Protein AF-A0ABD1LXX6-F1 (afdb_monomer)

Structure (mmCIF, N/CA/C/O backbone):
data_AF-A0ABD1LXX6-F1
#
_entry.id   AF-A0ABD1LXX6-F1
#
loop_
_atom_site.group_PDB
_atom_site.id
_atom_site.type_symbol
_atom_site.label_atom_id
_atom_site.label_alt_id
_atom_site.label_comp_id
_atom_site.label_asym_id
_atom_site.label_entity_id
_atom_site.label_seq_id
_atom_site.pdbx_PDB_ins_code
_atom_site.Cartn_x
_atom_site.Cartn_y
_atom_site.Cartn_z
_atom_site.occupancy
_atom_site.B_iso_or_equiv
_atom_site.auth_seq_id
_atom_site.auth_comp_id
_atom_site.auth_asym_id
_atom_site.auth_atom_id
_atom_site.pd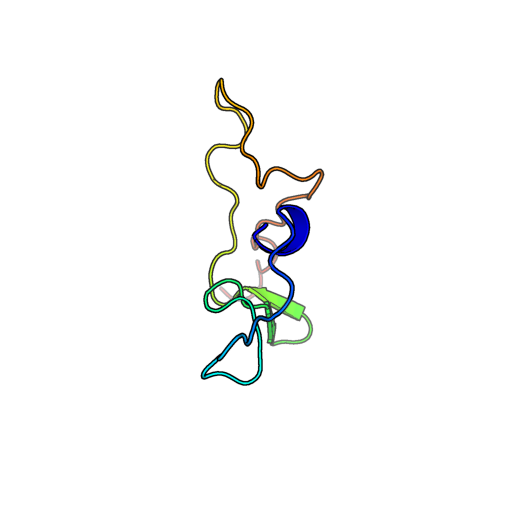bx_PDB_model_num
ATOM 1 N N . MET A 1 1 ? -5.560 6.120 15.571 1.00 77.81 1 MET A N 1
ATOM 2 C CA . MET A 1 1 ? -6.603 5.259 14.956 1.00 77.81 1 MET A CA 1
ATOM 3 C C . MET A 1 1 ? -7.859 5.264 15.829 1.00 77.81 1 MET A C 1
ATOM 5 O O . MET A 1 1 ? -7.752 5.593 17.001 1.00 77.81 1 MET A O 1
ATOM 9 N N . LEU A 1 2 ? -9.050 4.957 15.299 1.00 90.88 2 LEU A N 1
ATOM 10 C CA . LEU A 1 2 ? -10.279 4.894 16.120 1.00 90.88 2 LEU A CA 1
ATOM 11 C C . LEU A 1 2 ? -10.181 3.854 17.267 1.00 90.88 2 LEU A C 1
ATOM 13 O O . LEU A 1 2 ? -10.479 4.232 18.401 1.00 90.88 2 LEU A O 1
ATOM 17 N N . PRO A 1 3 ? -9.621 2.644 17.045 1.00 91.75 3 PRO A N 1
ATOM 18 C CA . PRO A 1 3 ? -9.321 1.691 18.121 1.00 91.75 3 PRO A CA 1
ATOM 19 C C . PRO A 1 3 ? -8.419 2.238 19.230 1.00 91.75 3 PRO A C 1
ATOM 21 O O . PRO A 1 3 ? -8.682 2.030 20.406 1.00 91.75 3 PRO A O 1
ATOM 24 N N . GLU A 1 4 ? -7.391 3.014 18.879 1.00 93.19 4 GLU A N 1
ATOM 25 C CA . GLU A 1 4 ? -6.488 3.632 19.867 1.00 93.19 4 GLU A CA 1
ATOM 26 C C . GLU A 1 4 ? -7.198 4.667 20.759 1.00 93.19 4 GLU A C 1
ATOM 28 O O . GLU A 1 4 ? -6.667 5.041 21.800 1.00 93.19 4 GLU A O 1
ATOM 33 N N . ASN A 1 5 ? -8.393 5.123 20.368 1.00 94.31 5 ASN A N 1
ATOM 34 C CA . ASN A 1 5 ? -9.236 6.028 21.150 1.00 94.31 5 ASN A CA 1
ATOM 35 C C . ASN A 1 5 ? -10.408 5.300 21.842 1.00 94.31 5 ASN A C 1
ATOM 37 O O . ASN A 1 5 ? -11.367 5.949 22.255 1.00 94.31 5 ASN A O 1
ATOM 41 N N . GLY A 1 6 ? -10.354 3.967 21.959 1.00 95.19 6 GLY A N 1
ATOM 42 C CA . GLY A 1 6 ? -11.354 3.162 22.673 1.00 95.19 6 GLY A CA 1
ATOM 43 C C . GLY A 1 6 ? -12.616 2.829 21.874 1.00 95.19 6 GLY A C 1
ATOM 44 O O . GLY A 1 6 ? -13.592 2.352 22.448 1.00 95.19 6 GLY A O 1
ATOM 45 N N . VAL A 1 7 ? -12.622 3.073 20.559 1.00 95.62 7 VAL A N 1
ATOM 46 C CA . VAL A 1 7 ? -13.710 2.651 19.664 1.00 95.62 7 VAL A CA 1
ATOM 47 C C . VAL A 1 7 ? -13.309 1.344 18.986 1.00 95.62 7 VAL A C 1
ATOM 49 O O . VAL A 1 7 ? -12.587 1.352 17.990 1.00 95.62 7 VAL A O 1
ATOM 52 N N . GLU A 1 8 ? -13.761 0.225 19.548 1.00 93.56 8 GLU A N 1
ATOM 53 C CA . GLU A 1 8 ? -13.363 -1.126 19.117 1.00 93.56 8 GLU A CA 1
ATOM 54 C C . GLU A 1 8 ? -14.418 -1.837 18.255 1.00 93.56 8 GLU A C 1
ATOM 56 O O . GLU A 1 8 ? -14.064 -2.679 17.432 1.00 93.56 8 GLU A O 1
ATOM 61 N N . ASP A 1 9 ? -15.702 -1.487 18.399 1.00 95.69 9 ASP A N 1
ATOM 62 C CA . ASP A 1 9 ? -16.791 -2.084 17.617 1.00 95.69 9 ASP A CA 1
ATOM 63 C C . ASP A 1 9 ? -16.861 -1.450 16.222 1.00 95.69 9 ASP A C 1
ATOM 65 O O . ASP A 1 9 ? -17.490 -0.411 16.001 1.00 95.69 9 ASP A O 1
ATOM 69 N N . MET A 1 10 ? -16.119 -2.039 15.285 1.00 93.88 10 MET A N 1
ATOM 70 C CA . MET A 1 10 ? -15.968 -1.528 13.930 1.00 93.88 10 MET A CA 1
ATOM 71 C C . MET A 1 10 ?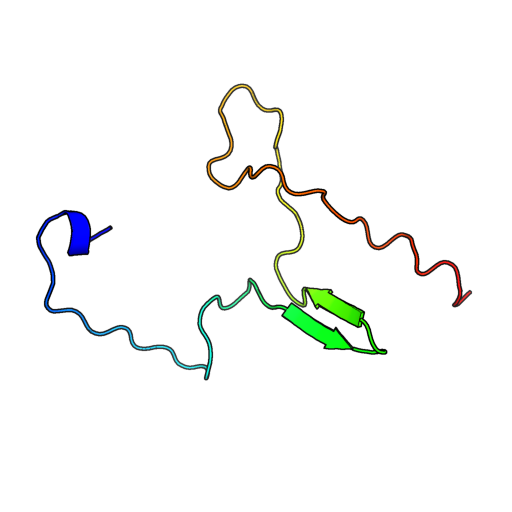 -16.019 -2.641 12.889 1.00 93.88 10 MET A C 1
ATOM 73 O O . MET A 1 10 ? -15.448 -3.717 13.058 1.00 93.88 10 MET A O 1
ATOM 77 N N . VAL A 1 11 ? -16.615 -2.318 11.742 1.00 95.62 11 VAL A N 1
ATOM 78 C CA . VAL A 1 11 ? -16.603 -3.157 10.541 1.00 95.62 11 VAL A CA 1
ATOM 79 C C . VAL A 1 11 ? -15.999 -2.359 9.389 1.00 95.62 11 VAL A C 1
ATOM 81 O O . VAL A 1 11 ? -16.431 -1.244 9.103 1.00 95.62 11 VAL A O 1
ATOM 84 N N . ILE A 1 12 ? -15.003 -2.935 8.713 1.00 94.69 12 ILE A N 1
ATOM 85 C CA . ILE A 1 12 ? -14.426 -2.378 7.484 1.00 94.69 12 ILE A CA 1
ATOM 86 C C . ILE A 1 12 ? -15.054 -3.113 6.300 1.00 94.69 12 ILE A C 1
ATOM 88 O O . ILE A 1 12 ? -14.899 -4.326 6.170 1.00 94.69 12 ILE A O 1
ATOM 92 N N . LEU A 1 13 ? -15.755 -2.379 5.436 1.00 97.50 13 LEU A N 1
ATOM 93 C CA . LEU A 1 13 ? -16.337 -2.906 4.203 1.00 97.50 13 LEU A CA 1
ATOM 94 C C . LEU A 1 13 ? -15.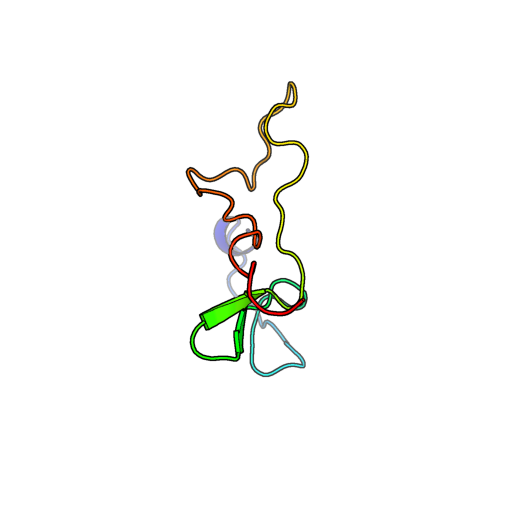463 -2.487 3.020 1.00 97.50 13 LEU A C 1
ATOM 96 O O . LEU A 1 13 ? -15.413 -1.314 2.660 1.00 97.50 13 LEU A O 1
ATOM 100 N N . GLU A 1 14 ? -14.770 -3.455 2.431 1.00 97.31 14 GLU A N 1
ATOM 101 C CA . GLU A 1 14 ? -13.904 -3.272 1.266 1.00 97.31 14 GLU A CA 1
ATOM 102 C C . GLU A 1 14 ? -14.537 -3.983 0.068 1.00 97.31 14 GLU A C 1
ATOM 104 O O . GLU A 1 14 ? -14.960 -5.134 0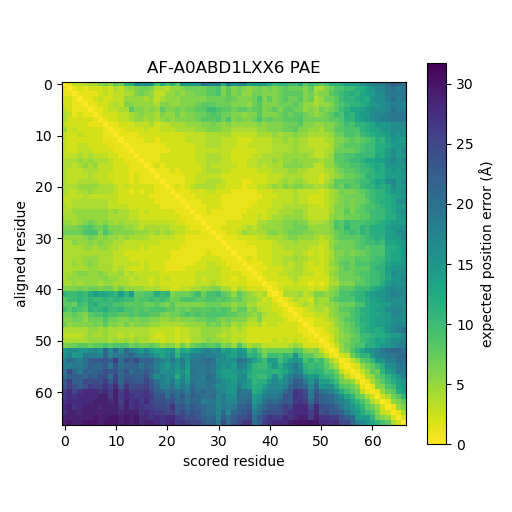.166 1.00 97.31 14 GLU A O 1
ATOM 109 N N . ALA A 1 15 ? -14.647 -3.275 -1.058 1.00 97.75 15 ALA A N 1
ATOM 110 C CA . ALA A 1 15 ? -15.301 -3.809 -2.250 1.00 97.75 15 ALA A CA 1
ATOM 111 C C . ALA A 1 15 ? -14.413 -4.818 -2.990 1.00 97.75 15 ALA A C 1
ATOM 113 O O . ALA A 1 15 ? -14.919 -5.731 -3.643 1.00 97.75 15 ALA A O 1
ATOM 114 N N . SER A 1 16 ? -13.092 -4.638 -2.922 1.00 96.19 16 SER A N 1
ATOM 115 C CA . SER A 1 16 ? -12.138 -5.571 -3.510 1.00 96.19 16 SER A CA 1
ATOM 116 C C . SER A 1 16 ? -11.755 -6.687 -2.535 1.00 96.19 16 SER A C 1
ATOM 118 O O . SER A 1 16 ? -12.090 -6.676 -1.356 1.00 96.19 16 SER A O 1
ATOM 120 N N . ASN A 1 17 ? -11.019 -7.682 -3.017 1.00 96.31 17 ASN A N 1
ATOM 121 C CA . ASN A 1 17 ? -10.516 -8.778 -2.187 1.00 96.31 17 ASN A CA 1
ATOM 122 C C . ASN A 1 17 ? -9.208 -8.433 -1.444 1.00 96.31 17 ASN A C 1
ATOM 124 O O . ASN A 1 17 ? -8.498 -9.339 -1.008 1.00 96.31 17 ASN A O 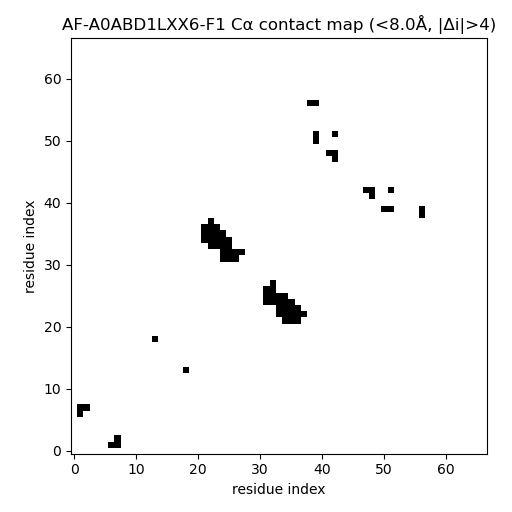1
ATOM 128 N N . ARG A 1 18 ? -8.847 -7.147 -1.336 1.00 94.62 18 ARG A N 1
ATOM 129 C CA . ARG A 1 18 ? -7.603 -6.687 -0.705 1.00 94.62 18 ARG A CA 1
ATOM 130 C C . ARG A 1 18 ? -7.723 -5.267 -0.168 1.00 94.62 18 ARG A C 1
ATOM 132 O O . ARG A 1 18 ? -8.408 -4.423 -0.729 1.00 94.62 18 ARG A O 1
ATOM 139 N N . VAL A 1 19 ? -6.953 -4.971 0.869 1.00 95.75 19 VAL A N 1
ATOM 140 C CA . VAL A 1 19 ? -6.775 -3.600 1.358 1.00 95.75 19 VAL A CA 1
ATOM 141 C C . VAL A 1 19 ? -5.807 -2.808 0.466 1.00 95.75 19 VAL A C 1
ATOM 143 O O . VAL A 1 19 ? -5.088 -3.365 -0.367 1.00 95.75 19 VAL A O 1
ATOM 146 N N . GLY A 1 20 ? -5.763 -1.488 0.651 1.00 94.19 20 GLY A N 1
ATOM 147 C CA . GLY A 1 20 ? -4.737 -0.618 0.061 1.00 94.19 20 GLY A CA 1
ATOM 148 C C . GLY A 1 20 ? -5.138 0.090 -1.234 1.00 94.19 20 GLY A C 1
ATOM 149 O O . GLY A 1 20 ? -4.501 1.077 -1.588 1.00 94.19 20 GLY A O 1
ATOM 150 N N . SER A 1 21 ? -6.218 -0.320 -1.913 1.00 95.19 21 SER A N 1
ATOM 151 C CA . SER A 1 21 ? -6.776 0.376 -3.089 1.00 95.19 21 SER A CA 1
ATOM 152 C C . SER A 1 21 ? -5.707 0.706 -4.151 1.00 95.19 21 SER A C 1
ATOM 154 O O . SER A 1 21 ? -5.233 -0.207 -4.828 1.00 95.19 21 SER A O 1
ATOM 156 N N . ARG A 1 22 ? -5.297 1.975 -4.281 1.00 95.94 22 ARG A N 1
ATOM 157 C CA . ARG A 1 22 ? -4.267 2.462 -5.213 1.00 95.94 22 ARG A CA 1
ATOM 158 C C . ARG A 1 22 ? -2.826 2.248 -4.736 1.00 95.94 22 ARG A C 1
ATOM 160 O O . ARG A 1 22 ? -1.925 2.680 -5.425 1.00 95.94 22 ARG A O 1
ATOM 167 N N . ILE A 1 23 ? -2.578 1.601 -3.603 1.00 94.88 23 ILE A N 1
ATOM 168 C CA . ILE A 1 23 ? -1.257 1.073 -3.226 1.00 94.88 23 ILE A CA 1
ATOM 169 C C . ILE A 1 23 ? -1.311 -0.426 -3.520 1.00 94.88 23 ILE A C 1
ATOM 171 O O . ILE A 1 23 ? -1.957 -1.176 -2.778 1.00 94.88 23 ILE A O 1
ATOM 175 N N . ARG A 1 24 ? -0.772 -0.850 -4.668 1.00 94.38 24 ARG A N 1
ATOM 176 C CA . ARG A 1 24 ? -1.046 -2.173 -5.244 1.00 94.38 24 ARG A CA 1
ATOM 177 C C . ARG A 1 24 ? 0.188 -2.767 -5.903 1.00 94.38 24 ARG A C 1
ATOM 179 O O . ARG A 1 24 ? 0.475 -2.452 -7.051 1.00 94.38 24 ARG A O 1
ATOM 186 N N . LYS A 1 25 ? 0.771 -3.753 -5.236 1.00 93.56 25 LYS A N 1
ATOM 187 C CA . LYS A 1 25 ? 1.800 -4.615 -5.801 1.00 93.56 25 LYS A CA 1
ATOM 188 C C . LYS A 1 25 ? 1.189 -5.744 -6.622 1.00 93.56 25 LYS A C 1
ATOM 190 O O . LYS A 1 25 ? 0.194 -6.329 -6.201 1.00 93.56 25 LYS A O 1
ATOM 195 N N . GLU A 1 26 ? 1.811 -6.078 -7.741 1.00 94.06 26 GLU A N 1
ATOM 196 C CA . GLU A 1 26 ? 1.504 -7.249 -8.560 1.00 94.06 26 GLU A CA 1
ATOM 197 C C . GLU A 1 26 ? 2.784 -7.941 -9.025 1.00 94.06 26 GLU A C 1
ATOM 199 O O . GLU A 1 26 ? 3.847 -7.325 -9.116 1.00 94.06 26 GLU A O 1
ATOM 204 N N . HIS A 1 27 ? 2.680 -9.229 -9.342 1.00 94.31 27 HIS A N 1
ATOM 205 C CA . HIS A 1 27 ? 3.761 -9.960 -9.993 1.00 94.31 27 HIS A CA 1
ATOM 206 C C . HIS A 1 27 ? 3.578 -9.944 -11.506 1.00 94.31 27 HIS A C 1
ATOM 208 O O . HIS A 1 27 ? 2.555 -10.385 -12.028 1.00 94.31 27 HIS A O 1
ATOM 214 N N . PHE A 1 28 ? 4.596 -9.468 -12.215 1.00 91.44 28 PHE A N 1
ATOM 215 C CA . PHE A 1 28 ? 4.611 -9.403 -13.670 1.00 91.44 28 PHE A CA 1
ATOM 216 C C . PHE A 1 28 ? 6.031 -9.666 -14.173 1.00 91.44 28 PHE A C 1
ATOM 218 O O . PHE A 1 28 ? 6.986 -9.120 -13.634 1.00 91.44 28 PHE A O 1
ATOM 225 N N . GLY A 1 29 ? 6.191 -10.539 -15.172 1.00 92.12 29 GLY A N 1
ATOM 226 C CA . GLY A 1 29 ? 7.508 -10.824 -15.761 1.00 92.12 29 GLY A CA 1
ATOM 227 C C . GLY A 1 29 ? 8.553 -11.389 -14.784 1.00 92.12 29 GLY A C 1
ATOM 228 O O . GLY A 1 29 ? 9.740 -11.156 -14.968 1.00 92.12 29 GLY A O 1
ATOM 229 N N . GLY A 1 30 ? 8.129 -12.096 -13.729 1.00 94.94 30 GLY A N 1
ATOM 230 C CA . GLY A 1 30 ? 9.033 -12.647 -12.709 1.00 94.94 30 GLY A CA 1
ATOM 231 C C . GLY A 1 30 ? 9.518 -11.637 -11.662 1.00 94.94 30 GLY A C 1
ATOM 232 O O . GLY A 1 30 ? 10.285 -12.009 -10.777 1.00 94.94 30 GLY A O 1
ATOM 233 N N . VAL A 1 31 ? 9.049 -10.388 -11.718 1.00 89.88 31 VAL A N 1
ATOM 234 C CA . VAL A 1 31 ? 9.366 -9.340 -10.740 1.00 89.88 31 VAL A CA 1
ATOM 235 C C . VAL A 1 31 ? 8.103 -8.832 -10.043 1.00 89.88 31 VAL A C 1
ATOM 237 O O . VAL A 1 31 ? 6.978 -9.155 -10.430 1.00 89.88 31 VAL A O 1
ATOM 240 N N . SER A 1 32 ? 8.281 -8.068 -8.965 1.00 90.25 32 SER A N 1
ATOM 241 C CA . SER A 1 32 ? 7.187 -7.337 -8.315 1.00 90.25 32 SER A CA 1
ATOM 242 C C . SER A 1 32 ? 7.141 -5.911 -8.845 1.00 90.25 32 SER A C 1
ATOM 244 O O . SER A 1 32 ? 8.179 -5.258 -8.888 1.00 90.25 32 SER A O 1
ATOM 246 N N . VAL A 1 33 ? 5.954 -5.424 -9.185 1.00 91.06 33 VAL A N 1
ATOM 247 C CA . VAL A 1 33 ? 5.719 -4.055 -9.666 1.00 91.06 33 VAL A CA 1
ATOM 248 C C . VAL A 1 33 ? 4.585 -3.409 -8.878 1.00 91.06 33 VAL A C 1
ATOM 250 O O . VAL A 1 33 ? 3.672 -4.108 -8.442 1.00 91.06 33 VAL A O 1
ATOM 253 N N . GLU A 1 34 ? 4.604 -2.089 -8.707 1.00 94.38 34 GLU A N 1
ATOM 254 C CA . GLU A 1 34 ? 3.457 -1.340 -8.187 1.00 94.38 34 GLU A CA 1
ATOM 255 C C . GLU A 1 34 ? 2.581 -0.863 -9.359 1.00 94.38 34 GLU A C 1
ATOM 257 O O . GLU A 1 34 ? 3.033 -0.151 -10.250 1.00 94.38 34 GLU A O 1
ATOM 262 N N . LEU A 1 35 ? 1.303 -1.243 -9.370 1.00 94.50 35 LEU A N 1
ATOM 263 C CA . LEU A 1 35 ? 0.314 -0.787 -1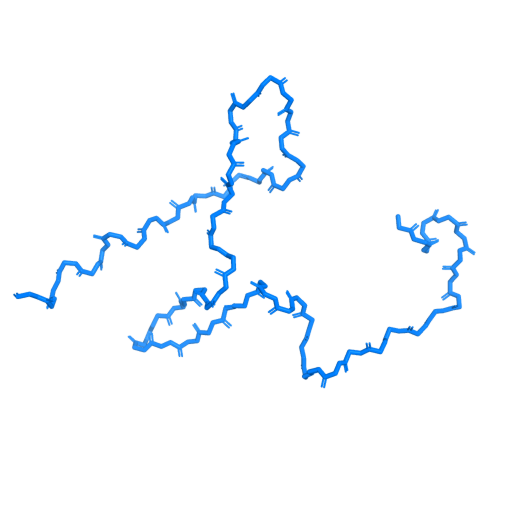0.357 1.00 94.50 35 LEU A CA 1
ATOM 264 C C . LEU A 1 35 ? -0.345 0.550 -9.983 1.00 94.50 35 LEU A C 1
ATOM 266 O O . LEU A 1 35 ? -1.240 1.018 -10.687 1.00 94.50 35 LEU A O 1
ATOM 270 N N . GLY A 1 36 ? 0.020 1.129 -8.841 1.00 93.06 36 GLY A N 1
ATOM 271 C CA . GLY A 1 36 ? -0.590 2.341 -8.313 1.00 93.06 36 GLY A CA 1
ATOM 272 C C . GLY A 1 36 ? 0.446 3.337 -7.799 1.00 93.06 36 GLY A C 1
ATOM 273 O O . GLY A 1 36 ? 1.325 3.756 -8.540 1.00 93.06 36 GLY A O 1
ATOM 274 N N . ALA A 1 37 ? 0.319 3.772 -6.547 1.00 92.19 37 ALA A N 1
ATOM 275 C CA . ALA A 1 37 ? 1.286 4.654 -5.916 1.00 92.19 37 ALA A CA 1
ATOM 276 C C . ALA A 1 37 ? 2.617 3.920 -5.720 1.00 92.19 37 ALA A C 1
ATOM 278 O O . ALA A 1 37 ? 2.670 2.915 -5.019 1.00 92.19 37 ALA A O 1
ATOM 279 N N . ASP A 1 38 ? 3.665 4.474 -6.319 1.00 90.31 38 ASP A N 1
ATOM 280 C CA . ASP A 1 38 ? 4.999 3.867 -6.373 1.00 90.31 38 ASP A CA 1
ATOM 281 C C . ASP A 1 38 ? 6.079 4.774 -5.738 1.00 90.31 38 ASP A C 1
ATOM 283 O O . ASP A 1 38 ? 7.144 4.323 -5.334 1.00 90.31 38 ASP A O 1
ATOM 287 N N . TRP A 1 39 ? 5.785 6.070 -5.556 1.00 85.94 39 TRP A N 1
ATOM 288 C CA . TRP A 1 39 ? 6.754 7.070 -5.096 1.00 85.94 39 TRP A CA 1
ATOM 289 C C . TRP A 1 39 ? 6.330 7.727 -3.786 1.00 85.94 39 TRP A C 1
ATOM 291 O O . TRP A 1 39 ? 5.174 8.118 -3.606 1.00 85.94 39 TRP A O 1
ATOM 301 N N . ILE A 1 40 ? 7.306 7.956 -2.906 1.00 86.44 40 ILE A N 1
ATOM 302 C CA . ILE A 1 40 ? 7.158 8.879 -1.779 1.00 86.44 40 ILE A CA 1
ATOM 303 C C . ILE A 1 40 ? 7.661 10.250 -2.234 1.00 86.44 40 ILE A C 1
ATOM 305 O O . ILE A 1 40 ? 8.863 10.477 -2.351 1.00 86.44 40 ILE A O 1
ATOM 309 N N . ALA A 1 41 ? 6.742 11.178 -2.491 1.00 85.06 41 ALA A N 1
ATOM 310 C CA . ALA A 1 41 ? 7.098 12.543 -2.865 1.00 85.06 41 ALA A CA 1
ATOM 311 C C . ALA A 1 41 ? 7.560 13.374 -1.652 1.00 85.06 41 ALA A C 1
ATOM 313 O O . ALA A 1 41 ? 7.131 13.148 -0.516 1.00 85.06 41 ALA A O 1
ATOM 314 N N . SER A 1 42 ? 8.396 14.384 -1.912 1.00 82.69 42 SER A N 1
ATOM 315 C CA . SER A 1 42 ? 8.801 15.414 -0.940 1.00 82.69 42 SER A CA 1
ATOM 316 C C . SER A 1 42 ? 9.395 14.852 0.359 1.00 82.69 42 SER A C 1
ATOM 318 O O . SER A 1 42 ? 8.954 15.178 1.461 1.00 82.69 42 SER A O 1
ATOM 320 N N . VAL A 1 43 ? 10.405 13.987 0.236 1.00 80.00 43 VAL A N 1
ATOM 321 C CA . VAL A 1 43 ? 11.067 13.347 1.386 1.00 80.00 43 VAL A CA 1
ATOM 322 C C . VAL A 1 43 ? 12.009 14.272 2.163 1.00 80.00 43 VAL A C 1
ATOM 324 O O . VAL A 1 43 ? 12.284 13.986 3.329 1.00 80.00 43 VAL A O 1
ATOM 327 N N . ASP A 1 44 ? 12.451 15.382 1.570 1.00 82.06 44 ASP A N 1
ATOM 328 C CA . ASP A 1 44 ? 13.465 16.285 2.146 1.00 82.06 44 ASP A CA 1
ATOM 329 C C . ASP A 1 44 ? 12.931 17.702 2.409 1.00 82.06 44 ASP A C 1
ATOM 331 O O . ASP A 1 44 ? 13.669 18.685 2.427 1.00 82.06 44 ASP A O 1
ATOM 335 N N . GLY A 1 45 ? 11.617 17.816 2.611 1.00 82.94 45 GLY A N 1
ATOM 336 C CA . GLY A 1 45 ? 10.991 19.062 3.040 1.00 82.94 45 GLY A CA 1
ATOM 337 C C . GLY A 1 45 ? 11.323 19.430 4.496 1.00 82.94 45 GLY A C 1
ATOM 338 O O . GLY A 1 45 ? 11.788 18.592 5.271 1.00 82.94 45 GLY A O 1
ATOM 339 N N . PRO A 1 46 ? 11.021 20.676 4.912 1.00 88.06 46 PRO A N 1
ATOM 340 C CA . PRO A 1 46 ? 11.247 21.139 6.286 1.00 88.06 46 PRO A CA 1
ATOM 341 C C . PRO A 1 46 ? 10.412 20.376 7.325 1.00 88.06 46 PRO A C 1
ATOM 343 O O . PRO A 1 46 ? 10.752 20.357 8.505 1.00 88.06 46 PRO A O 1
ATOM 346 N N . GLN A 1 47 ? 9.317 19.743 6.898 1.00 88.94 47 GLN A N 1
ATOM 347 C CA . GLN A 1 47 ? 8.525 18.838 7.720 1.00 88.94 47 GLN A CA 1
ATOM 348 C C . GLN A 1 47 ? 8.800 17.393 7.314 1.00 88.94 47 GLN A C 1
ATOM 350 O O . GLN A 1 47 ? 8.874 17.068 6.128 1.00 88.94 47 GLN A O 1
ATOM 355 N N . ARG A 1 48 ? 8.897 16.508 8.309 1.00 84.75 48 ARG A N 1
ATOM 356 C CA . ARG A 1 48 ? 9.049 15.074 8.070 1.00 84.75 48 ARG A CA 1
ATOM 357 C C . ARG A 1 48 ? 7.797 14.533 7.382 1.00 84.75 48 ARG A C 1
ATOM 359 O O . ARG A 1 48 ? 6.708 14.599 7.945 1.00 84.75 48 ARG A O 1
ATOM 366 N N . ASN A 1 49 ? 7.969 13.921 6.212 1.00 88.25 49 ASN A N 1
ATOM 367 C CA . ASN A 1 49 ? 6.896 13.157 5.585 1.00 88.25 49 ASN A CA 1
ATOM 368 C C . ASN A 1 49 ? 6.566 11.925 6.466 1.00 88.25 49 ASN A C 1
ATOM 370 O O . ASN A 1 49 ? 7.469 11.127 6.737 1.00 88.25 49 ASN A O 1
ATOM 374 N N . PRO A 1 50 ? 5.310 11.743 6.923 1.00 88.62 50 PRO A N 1
ATOM 375 C CA . PRO A 1 50 ? 4.927 10.647 7.819 1.00 88.62 50 PRO A CA 1
ATOM 376 C C . PR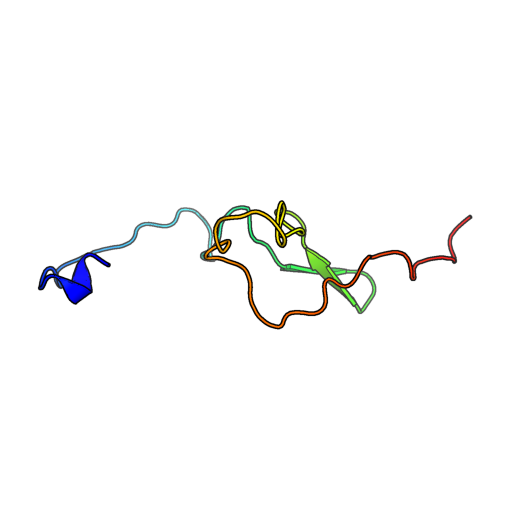O A 1 50 ? 5.021 9.256 7.172 1.00 88.62 50 PRO A C 1
ATOM 378 O O . PRO A 1 50 ? 5.070 8.262 7.888 1.00 88.62 50 PRO A O 1
ATOM 381 N N . VAL A 1 51 ? 5.085 9.180 5.839 1.00 87.50 51 VAL A N 1
ATOM 382 C CA . VAL A 1 51 ? 5.285 7.933 5.081 1.00 87.50 51 VAL A CA 1
ATOM 383 C C . VAL A 1 51 ? 6.777 7.629 4.878 1.00 87.50 51 VAL A C 1
ATOM 385 O O . VAL A 1 51 ? 7.127 6.503 4.534 1.00 87.50 51 VAL A O 1
ATOM 388 N N . LYS A 1 52 ? 7.683 8.598 5.112 1.00 77.88 52 LYS A N 1
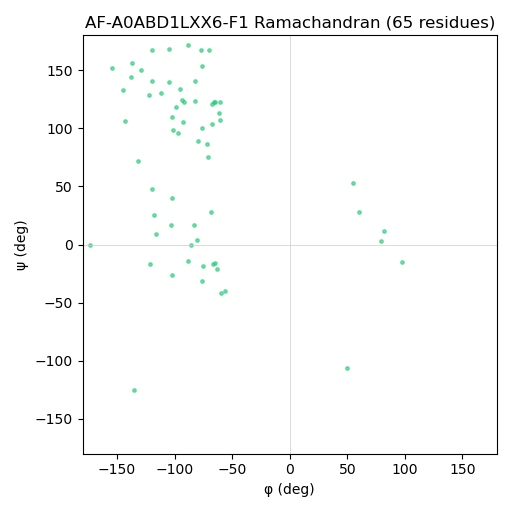ATOM 389 C CA . LYS A 1 52 ? 9.135 8.399 4.959 1.00 77.88 52 LYS A CA 1
ATOM 390 C C . LYS A 1 52 ? 9.614 7.292 5.905 1.00 77.88 52 LYS A C 1
ATOM 392 O O . LYS A 1 52 ? 9.725 7.490 7.117 1.00 77.88 52 LYS A O 1
ATOM 397 N N . MET A 1 53 ? 9.928 6.148 5.307 1.00 65.69 53 MET A N 1
ATOM 398 C CA . MET A 1 53 ? 10.575 4.984 5.911 1.00 65.69 53 MET A CA 1
ATOM 399 C C . MET A 1 53 ? 12.041 4.942 5.442 1.00 65.69 53 MET A C 1
ATOM 401 O O . MET A 1 53 ? 12.390 5.616 4.474 1.00 65.69 53 MET A O 1
ATOM 405 N N . ASN A 1 54 ? 12.893 4.107 6.045 1.00 56.84 54 ASN A N 1
ATOM 406 C CA . ASN A 1 54 ? 14.268 3.832 5.576 1.00 56.84 54 ASN A CA 1
ATOM 407 C C . ASN A 1 54 ? 14.297 3.056 4.234 1.00 56.84 54 ASN A C 1
ATOM 409 O O . ASN A 1 54 ? 15.189 2.244 3.997 1.00 56.84 54 ASN A O 1
ATOM 413 N N . ALA A 1 55 ? 13.269 3.217 3.401 1.00 49.62 55 ALA A N 1
ATOM 414 C CA . ALA A 1 55 ? 13.054 2.456 2.189 1.00 49.62 55 ALA A CA 1
ATOM 415 C C . ALA A 1 55 ? 13.881 3.055 1.049 1.00 49.62 55 ALA A C 1
ATOM 417 O O . ALA A 1 55 ? 13.755 4.234 0.718 1.00 49.62 55 ALA A O 1
ATOM 418 N N . LEU A 1 56 ? 14.718 2.210 0.454 1.00 45.84 56 LEU A N 1
ATOM 419 C CA . LEU A 1 56 ? 15.347 2.459 -0.832 1.00 45.84 56 LEU A CA 1
ATOM 420 C C . LEU A 1 56 ? 14.222 2.580 -1.874 1.00 45.84 56 LEU A C 1
ATOM 422 O O . LEU A 1 56 ? 13.506 1.610 -2.117 1.00 45.84 56 LEU A O 1
ATOM 426 N N . ILE A 1 57 ? 14.025 3.771 -2.444 1.00 53.75 57 ILE A N 1
ATOM 427 C CA . ILE A 1 57 ? 13.172 3.943 -3.624 1.00 53.75 57 ILE A CA 1
ATOM 428 C C . ILE A 1 57 ? 13.905 3.234 -4.764 1.00 53.75 57 ILE A C 1
ATOM 430 O O . ILE A 1 57 ? 14.926 3.727 -5.243 1.00 53.75 57 ILE A O 1
ATOM 434 N N . VAL A 1 58 ? 13.436 2.046 -5.145 1.00 44.62 58 VAL A N 1
ATOM 435 C CA . VAL A 1 58 ? 13.934 1.359 -6.337 1.00 44.62 58 VAL A CA 1
ATOM 436 C C . VAL A 1 58 ? 13.302 2.060 -7.529 1.00 44.62 58 VAL A C 1
ATOM 438 O O . VAL A 1 58 ? 12.134 1.852 -7.839 1.00 44.62 58 VAL A O 1
ATOM 441 N N . LEU A 1 59 ? 14.072 2.936 -8.169 1.00 46.88 59 LEU A N 1
ATOM 442 C CA . LEU A 1 59 ? 13.741 3.430 -9.496 1.00 46.88 59 LEU A CA 1
ATOM 443 C C . LEU A 1 59 ? 13.695 2.215 -10.422 1.00 46.88 59 LEU A C 1
ATOM 445 O O . LEU A 1 59 ? 14.689 1.500 -10.551 1.00 46.88 59 LEU A O 1
ATOM 449 N N . ILE A 1 60 ? 12.566 1.981 -11.087 1.00 45.31 60 ILE A N 1
ATOM 450 C CA . ILE A 1 60 ? 12.524 1.089 -12.247 1.00 45.31 60 ILE A CA 1
ATOM 451 C C . ILE A 1 60 ? 13.261 1.819 -13.384 1.00 45.31 60 ILE A C 1
ATOM 453 O O . ILE A 1 60 ? 12.655 2.404 -14.274 1.00 45.31 60 ILE A O 1
ATOM 457 N N . SER A 1 61 ? 14.590 1.849 -13.302 1.00 41.75 61 SER A N 1
ATOM 458 C CA . SER A 1 61 ? 15.502 2.151 -14.407 1.00 41.75 61 SER A CA 1
ATOM 459 C C . SER A 1 61 ? 16.397 0.951 -14.743 1.00 41.75 61 SER A C 1
ATOM 461 O O . SER A 1 61 ? 17.300 1.075 -15.554 1.00 41.75 61 SER A O 1
ATOM 463 N N . GLU A 1 62 ? 16.136 -0.227 -14.166 1.00 46.12 62 GLU A N 1
ATOM 464 C CA . GLU A 1 62 ? 16.796 -1.496 -14.521 1.00 46.12 62 GLU A CA 1
ATOM 465 C C . GLU A 1 62 ? 15.903 -2.379 -15.411 1.00 46.12 62 GLU A C 1
ATOM 467 O O . GLU A 1 62 ? 15.851 -3.598 -15.276 1.00 46.12 62 GLU A O 1
ATOM 472 N N . VAL A 1 63 ? 15.197 -1.760 -16.360 1.00 49.06 63 VAL A N 1
ATOM 473 C CA . VAL A 1 63 ? 14.711 -2.459 -17.562 1.00 49.06 63 VAL A CA 1
ATOM 474 C C . VAL A 1 63 ? 15.308 -1.783 -18.799 1.00 49.06 63 VAL A C 1
ATOM 476 O O . VAL A 1 63 ? 14.623 -1.466 -19.765 1.00 49.06 63 VAL A O 1
ATOM 479 N N . GLU A 1 64 ? 16.618 -1.539 -18.768 1.00 43.97 64 GLU A N 1
ATOM 480 C CA . GLU A 1 64 ? 17.418 -1.350 -19.981 1.00 43.97 64 GLU A CA 1
ATOM 481 C C . GLU A 1 64 ? 17.550 -2.724 -20.660 1.00 43.97 64 GLU A C 1
ATOM 483 O O . GLU A 1 64 ? 18.461 -3.500 -20.382 1.00 43.97 64 GLU A O 1
ATOM 488 N N . GLY A 1 65 ? 16.566 -3.080 -21.487 1.00 43.72 65 GLY A N 1
ATOM 489 C CA . GLY A 1 65 ? 16.575 -4.351 -22.221 1.00 43.72 65 GLY A CA 1
ATOM 490 C C . GLY A 1 65 ? 15.457 -4.552 -23.245 1.00 43.72 65 GLY A C 1
ATOM 491 O O . GLY A 1 65 ? 15.426 -5.589 -23.901 1.00 43.72 65 GLY A O 1
ATOM 492 N N . PHE A 1 66 ? 14.553 -3.583 -23.408 1.00 49.06 66 PHE A N 1
ATOM 493 C CA . PHE A 1 6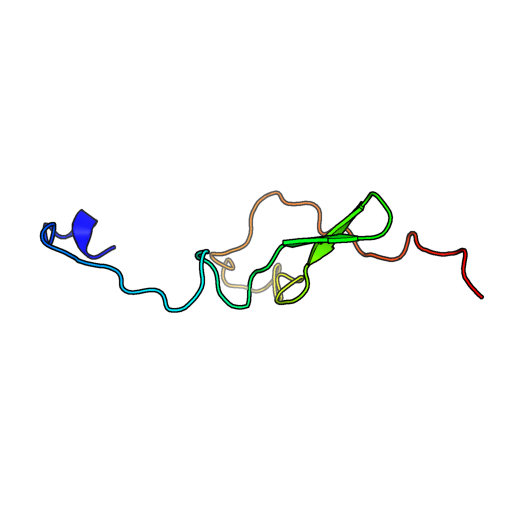6 ? 13.556 -3.568 -24.480 1.00 49.06 66 PHE A CA 1
ATOM 494 C C . PHE A 1 66 ? 13.544 -2.193 -25.160 1.00 49.06 66 PHE A C 1
ATOM 496 O O . PHE A 1 66 ? 12.620 -1.403 -24.974 1.00 49.06 66 PHE A O 1
ATOM 503 N N . ALA A 1 67 ? 14.596 -1.910 -25.924 1.00 39.75 67 ALA A N 1
ATOM 504 C CA . ALA A 1 67 ? 14.621 -0.912 -26.990 1.00 39.75 67 ALA A CA 1
ATOM 505 C C . ALA A 1 67 ? 15.502 -1.442 -28.125 1.00 39.75 67 ALA A C 1
ATOM 507 O O . ALA A 1 67 ? 16.561 -2.030 -27.805 1.00 39.75 67 ALA A O 1
#

Foldseek 3Di:
DCVVVVNDPDDDDDPDPDPDVQQDWDDDPNDIDRPGDLDDPPCPDPDHDPPDDPDDSPDPPPPPDDD

Radius of gyration: 17.21 Å; Cα contacts (8 Å, |Δi|>4): 36; chains: 1; bounding box: 34×34×50 Å

pLDDT: mean 81.63, std 18.78, range [39.75, 97.75]

Sequence (67 aa):
MLPENGVEDMVILEASNRVGSRIRKEHFGGVSVELGADWIASVDGPQRNPVKMNALIVLISEVEGFA

Mean predicted aligned error: 8.36 Å

Secondary structure (DSSP, 8-state):
-TGGGT--------SSSSS-TT--EEEETTEEEESS------TTSSS--TT--S-----S---TT--

Solvent-accessible surface area (backbone atoms only — not comparable to full-atom values): 4956 Å² total; per-residue (Å²): 107,63,55,83,72,74,51,70,93,77,82,87,89,66,94,59,101,60,81,63,75,58,49,33,79,46,81,56,95,95,42,80,44,59,84,43,64,78,76,82,75,68,70,84,50,99,56,83,43,91,80,72,62,101,68,81,82,78,71,91,72,85,71,85,81,84,130

Organism: NCBI:txid520843

InterPro domains:
  IPR002937 Amine oxidase [PF01593] (4-42)
  IPR036188 FAD/NAD(P)-binding domain superfamily [G3DSA:3.50.50.60] (1-64)
  IPR036188 FAD/NAD(P)-binding domain superfamily [SSF51905] (3-49)